Protein AF-A0A2M8G7V8-F1 (afdb_monomer_lite)

Structure (mmCIF, N/CA/C/O backbone):
data_AF-A0A2M8G7V8-F1
#
_entry.id   AF-A0A2M8G7V8-F1
#
loop_
_atom_site.group_PDB
_atom_site.id
_atom_site.type_symbol
_atom_site.label_atom_id
_atom_site.label_alt_id
_atom_site.label_comp_id
_atom_site.label_asym_id
_atom_site.label_entity_id
_atom_site.label_seq_id
_atom_site.pdbx_PDB_ins_code
_atom_site.Cartn_x
_atom_site.Cartn_y
_atom_site.Cartn_z
_atom_site.occupancy
_atom_site.B_iso_or_equiv
_atom_site.auth_seq_id
_atom_site.auth_comp_id
_atom_site.auth_asym_id
_atom_site.auth_atom_id
_atom_site.pdbx_PDB_model_num
ATOM 1 N N . ILE A 1 1 ? 5.058 0.194 10.068 1.00 97.25 1 ILE A N 1
ATOM 2 C CA . ILE A 1 1 ? 4.396 1.516 10.125 1.00 97.25 1 ILE A CA 1
ATOM 3 C C . ILE A 1 1 ? 2.909 1.355 9.833 1.00 97.25 1 ILE A C 1
ATOM 5 O O . ILE A 1 1 ? 2.544 0.357 9.222 1.00 97.25 1 ILE A O 1
ATOM 9 N N . SER A 1 2 ? 2.087 2.326 10.223 1.00 97.75 2 SER A N 1
ATOM 10 C CA . SER A 1 2 ? 0.683 2.459 9.808 1.00 97.75 2 SER A CA 1
ATOM 11 C C . SER A 1 2 ? 0.466 3.883 9.303 1.00 97.75 2 SER A C 1
ATOM 13 O O . SER A 1 2 ? 1.104 4.804 9.808 1.00 97.75 2 SER A O 1
ATOM 15 N N . LEU A 1 3 ? -0.374 4.056 8.282 1.00 98.00 3 LEU A N 1
ATOM 16 C CA . LEU A 1 3 ? -0.569 5.341 7.602 1.00 98.00 3 LEU A CA 1
ATOM 17 C C . LEU A 1 3 ? -1.881 5.973 8.072 1.00 98.00 3 LEU A C 1
ATOM 19 O O . LEU A 1 3 ? -2.951 5.535 7.651 1.00 98.00 3 LEU A O 1
ATOM 23 N N . GLU A 1 4 ? -1.789 6.960 8.961 1.00 98.00 4 GLU A N 1
ATOM 24 C CA . GLU A 1 4 ? -2.935 7.694 9.512 1.00 98.00 4 GLU A CA 1
ATOM 25 C C . GLU A 1 4 ? -3.314 8.890 8.629 1.00 98.00 4 GLU A C 1
ATOM 27 O O . GLU A 1 4 ? -2.447 9.631 8.160 1.00 98.00 4 GLU A O 1
ATOM 32 N N . ALA A 1 5 ? -4.611 9.101 8.412 1.00 96.94 5 ALA A N 1
ATOM 33 C CA . ALA A 1 5 ? -5.104 10.262 7.686 1.00 96.94 5 ALA A CA 1
ATOM 34 C C . ALA A 1 5 ? -5.027 11.527 8.549 1.00 96.94 5 ALA A C 1
ATOM 36 O O . ALA A 1 5 ? -5.612 11.607 9.627 1.00 96.94 5 ALA A O 1
ATOM 37 N N . ARG A 1 6 ? -4.375 12.570 8.026 1.00 95.06 6 ARG A N 1
ATOM 38 C CA . ARG A 1 6 ? -4.213 13.858 8.719 1.00 95.06 6 ARG A CA 1
ATOM 39 C C . ARG A 1 6 ? -5.544 14.554 9.029 1.00 95.06 6 ARG A C 1
ATOM 41 O O . ARG A 1 6 ? -5.690 15.139 10.095 1.00 95.06 6 ARG A O 1
ATOM 48 N N . ASN A 1 7 ? -6.498 14.504 8.101 1.00 95.50 7 ASN A N 1
ATOM 49 C CA . ASN A 1 7 ? -7.813 15.148 8.204 1.00 95.50 7 ASN A CA 1
ATOM 50 C C . ASN A 1 7 ? -8.883 14.274 8.884 1.00 95.50 7 ASN A C 1
ATOM 52 O O . ASN A 1 7 ? -9.967 14.770 9.178 1.00 95.50 7 ASN A O 1
ATOM 56 N N . TYR A 1 8 ? -8.576 13.004 9.163 1.00 96.94 8 TYR A N 1
ATOM 57 C CA . TYR A 1 8 ? -9.435 12.090 9.915 1.00 96.94 8 TYR A CA 1
ATOM 58 C C . TYR A 1 8 ? -8.609 11.348 10.976 1.00 96.94 8 TYR A C 1
ATOM 60 O O . TYR A 1 8 ? -8.328 10.159 10.805 1.00 96.94 8 TYR A O 1
ATOM 68 N N . PRO A 1 9 ? -8.213 12.019 12.077 1.00 97.19 9 PRO A N 1
ATOM 69 C CA . PRO A 1 9 ? -7.457 11.374 13.146 1.00 97.19 9 PRO A CA 1
ATOM 70 C C . PRO A 1 9 ? -8.146 10.099 13.650 1.00 97.19 9 PRO A C 1
ATOM 72 O O . PRO A 1 9 ? -9.369 10.044 13.819 1.00 97.19 9 PRO A O 1
ATOM 75 N N . GLY A 1 10 ? -7.361 9.049 13.863 1.00 98.12 10 GLY A N 1
ATOM 76 C CA . GLY A 1 10 ? -7.829 7.708 14.195 1.00 98.12 10 GLY A CA 1
ATOM 77 C C . GLY A 1 10 ? -8.265 6.857 12.997 1.00 98.12 10 GLY A C 1
ATOM 78 O O . GLY A 1 10 ? -8.627 5.695 13.205 1.00 98.12 10 GLY A O 1
ATOM 79 N N . TYR A 1 11 ? -8.235 7.380 11.765 1.00 98.69 11 TYR A N 1
ATOM 80 C CA . TYR A 1 11 ? -8.459 6.603 10.545 1.00 98.69 11 TYR A CA 1
ATOM 81 C C . TYR A 1 11 ? -7.142 6.275 9.849 1.00 98.69 11 TYR A C 1
ATOM 83 O O . TYR A 1 11 ? -6.286 7.136 9.664 1.00 98.69 11 TYR A O 1
ATOM 91 N N . PHE A 1 12 ? -7.006 5.028 9.411 1.00 98.81 12 PHE A N 1
ATOM 92 C CA . PHE A 1 12 ? -5.786 4.502 8.810 1.00 98.81 12 PHE A CA 1
ATOM 93 C C . PHE A 1 12 ? -6.083 3.830 7.475 1.00 98.81 12 PHE A C 1
ATOM 95 O O . PHE A 1 12 ? -7.176 3.289 7.268 1.00 98.81 12 PHE A O 1
ATOM 102 N N . LEU A 1 13 ? -5.093 3.819 6.580 1.00 98.62 13 LEU A N 1
ATOM 103 C CA . LEU A 1 13 ? -5.123 2.907 5.442 1.00 98.62 13 LEU A CA 1
ATOM 104 C C . LEU A 1 13 ? -5.050 1.466 5.950 1.00 98.62 13 LEU A C 1
ATOM 106 O O . LEU A 1 13 ? -4.097 1.084 6.630 1.00 98.62 13 LEU A O 1
ATOM 110 N N . ARG A 1 14 ? -6.060 0.674 5.595 1.00 98.62 14 ARG A N 1
ATOM 111 C CA . ARG A 1 14 ? -6.192 -0.736 5.960 1.00 98.62 14 ARG A CA 1
ATOM 112 C C . ARG A 1 14 ? -6.617 -1.538 4.742 1.00 98.62 14 ARG A C 1
ATOM 114 O O . ARG A 1 14 ? -7.487 -1.090 3.992 1.00 98.62 14 ARG A O 1
ATOM 121 N N . HIS A 1 15 ? -6.039 -2.719 4.544 1.00 98.56 15 HIS A N 1
ATOM 122 C CA . HIS A 1 15 ? -6.547 -3.636 3.526 1.00 98.56 15 HIS A CA 1
ATOM 123 C C . HIS A 1 15 ? -7.740 -4.457 4.054 1.00 98.56 15 HIS A C 1
ATOM 125 O O . HIS A 1 15 ? -7.829 -4.783 5.234 1.00 98.56 15 HIS A O 1
ATOM 131 N N . GLN A 1 16 ? -8.705 -4.735 3.183 1.00 98.06 16 GLN A N 1
ATOM 132 C CA . GLN A 1 16 ? -9.835 -5.634 3.411 1.00 98.06 16 GLN A CA 1
ATOM 133 C C . GLN A 1 16 ? -10.188 -6.265 2.072 1.00 98.06 16 GLN A C 1
ATOM 135 O O . GLN A 1 16 ? -10.394 -5.534 1.104 1.00 98.06 16 GLN A O 1
ATOM 140 N N . ASP A 1 17 ? -10.227 -7.595 2.002 1.00 96.56 17 ASP A N 1
ATOM 141 C CA . ASP A 1 17 ? -10.379 -8.327 0.735 1.00 96.56 17 ASP A CA 1
ATOM 142 C C . ASP A 1 17 ? -9.327 -7.883 -0.299 1.00 96.56 17 ASP A C 1
ATOM 144 O O . ASP A 1 17 ? -9.615 -7.674 -1.475 1.00 96.56 17 ASP A O 1
ATOM 148 N N . TYR A 1 18 ? -8.100 -7.639 0.182 1.00 97.44 18 TYR A N 1
ATOM 149 C CA . TYR A 1 18 ? -6.965 -7.055 -0.549 1.00 97.44 18 TYR A CA 1
ATOM 150 C C . TYR A 1 18 ? -7.151 -5.614 -1.039 1.00 97.44 18 TYR A C 1
ATOM 152 O O . TYR A 1 18 ? -6.196 -5.003 -1.516 1.00 97.44 18 TYR A O 1
ATOM 160 N N . ARG A 1 19 ? -8.334 -5.022 -0.888 1.00 98.44 19 ARG A N 1
ATOM 161 C CA . ARG A 1 19 ? -8.603 -3.635 -1.252 1.00 98.44 19 ARG A CA 1
ATOM 162 C C . ARG A 1 19 ? -8.215 -2.698 -0.117 1.00 98.44 19 ARG A C 1
ATOM 164 O O . ARG A 1 19 ? -8.633 -2.904 1.018 1.00 98.44 19 ARG A O 1
ATOM 171 N N . VAL A 1 20 ? -7.467 -1.636 -0.408 1.00 98.69 20 VAL A N 1
ATOM 172 C CA . VAL A 1 20 ? -7.113 -0.641 0.613 1.00 98.69 20 VAL A CA 1
ATOM 173 C C . VAL A 1 20 ? -8.207 0.411 0.735 1.00 98.69 20 VAL A C 1
ATOM 175 O O . VAL A 1 20 ? -8.673 0.972 -0.258 1.00 98.69 20 VAL A O 1
ATOM 178 N N . LYS A 1 21 ? -8.627 0.658 1.975 1.00 98.12 21 LYS A N 1
ATOM 179 C CA . LYS A 1 21 ? -9.681 1.601 2.355 1.00 98.12 21 LYS A CA 1
ATOM 180 C C . LYS A 1 21 ? -9.209 2.434 3.546 1.00 98.12 21 LYS A C 1
ATOM 182 O O . LYS A 1 21 ? -8.303 2.027 4.273 1.00 98.12 21 LYS A O 1
ATOM 187 N N . LEU A 1 22 ? -9.850 3.578 3.766 1.00 98.38 22 LEU A N 1
ATOM 188 C CA . LEU A 1 22 ? -9.649 4.387 4.965 1.00 98.38 22 LEU A CA 1
ATOM 189 C C . LEU A 1 22 ? -10.657 3.962 6.038 1.00 98.38 22 LEU A C 1
ATOM 191 O O . LEU A 1 22 ? -11.853 4.184 5.872 1.00 98.38 22 LEU A O 1
ATOM 195 N N . HIS A 1 23 ? -10.197 3.335 7.121 1.00 98.50 23 HIS A N 1
ATOM 196 C CA . HIS A 1 23 ? -11.060 2.846 8.205 1.00 98.50 23 HIS A CA 1
ATOM 197 C C . HIS A 1 23 ? -10.626 3.415 9.557 1.00 98.50 23 HIS A C 1
ATOM 199 O O . HIS A 1 23 ? -9.432 3.567 9.814 1.00 98.50 23 HIS A O 1
ATOM 205 N N . ARG A 1 24 ? -11.592 3.664 10.448 1.00 98.50 24 ARG A N 1
ATOM 206 C CA . ARG A 1 24 ? -11.318 4.014 11.846 1.00 98.50 24 ARG A CA 1
ATOM 207 C C . ARG A 1 24 ? -10.725 2.813 12.576 1.00 98.50 24 ARG A C 1
ATOM 209 O O . ARG A 1 24 ? -11.248 1.710 12.437 1.00 98.50 24 ARG A O 1
ATOM 216 N N . ASN A 1 25 ? -9.677 3.033 13.361 1.00 98.44 25 ASN A N 1
ATOM 217 C CA . ASN A 1 25 ? -9.101 2.004 14.219 1.00 98.44 25 ASN A CA 1
ATOM 218 C C . ASN A 1 25 ? -10.113 1.567 15.285 1.00 98.44 25 ASN A C 1
ATOM 220 O O . ASN A 1 25 ? -10.539 2.374 16.110 1.00 98.44 25 ASN A O 1
ATOM 224 N N . ASP A 1 26 ? -10.485 0.289 15.254 1.00 98.25 26 ASP A N 1
ATOM 225 C CA . ASP A 1 26 ? -11.421 -0.339 16.193 1.00 98.25 26 ASP A CA 1
ATOM 226 C C . ASP A 1 26 ? -10.718 -1.011 17.387 1.00 98.25 26 ASP A C 1
ATOM 228 O O . ASP A 1 26 ? -11.369 -1.595 18.250 1.00 98.25 26 ASP A O 1
ATOM 232 N N . GLY A 1 27 ? -9.384 -0.941 17.453 1.00 98.25 27 GLY A N 1
ATOM 233 C CA . GLY A 1 27 ? -8.585 -1.551 18.513 1.00 98.25 27 GLY A CA 1
ATOM 234 C C . GLY A 1 27 ? -8.442 -3.072 18.402 1.00 98.25 27 GLY A C 1
ATOM 235 O O . GLY A 1 27 ? -7.794 -3.683 19.258 1.00 98.25 27 GLY A O 1
ATOM 236 N N . SER A 1 28 ? -8.981 -3.706 17.361 1.00 98.62 28 SER A N 1
ATOM 237 C CA . SER A 1 28 ? -8.858 -5.147 17.154 1.00 98.62 28 SER A CA 1
ATOM 238 C C . SER A 1 28 ? -7.448 -5.544 16.700 1.00 98.62 28 SER A C 1
ATOM 240 O O . SER A 1 28 ? -6.688 -4.763 16.117 1.00 98.62 28 SER A O 1
ATOM 242 N N . GLN A 1 29 ? -7.072 -6.798 16.963 1.00 98.38 29 GLN A N 1
ATOM 243 C CA . GLN A 1 29 ? -5.817 -7.351 16.449 1.00 98.38 29 GLN A CA 1
ATOM 244 C C . GLN A 1 29 ? -5.820 -7.430 14.920 1.00 98.38 29 GLN A C 1
ATOM 246 O O . GLN A 1 29 ? -4.794 -7.139 14.306 1.00 98.38 29 GLN A O 1
ATOM 251 N N . LEU A 1 30 ? -6.965 -7.776 14.323 1.00 98.25 30 LEU A N 1
ATOM 252 C CA . LEU A 1 30 ? -7.124 -7.835 12.874 1.00 98.25 30 LEU A CA 1
ATOM 253 C C . LEU A 1 30 ? -6.867 -6.464 12.245 1.00 98.25 30 LEU A C 1
ATOM 255 O O . LEU A 1 30 ? -6.045 -6.361 11.341 1.00 98.25 30 LEU A O 1
ATOM 259 N N . PHE A 1 31 ? -7.470 -5.396 12.783 1.00 98.69 31 PHE A N 1
ATOM 260 C CA . PHE A 1 31 ? -7.222 -4.040 12.297 1.00 98.69 31 PHE A CA 1
ATOM 261 C C . PHE A 1 31 ? -5.738 -3.686 12.355 1.00 98.69 31 PHE A C 1
ATOM 263 O O . PHE A 1 31 ? -5.174 -3.224 11.365 1.00 98.69 31 PHE A O 1
ATOM 270 N N . ARG A 1 32 ? -5.085 -3.935 13.500 1.00 98.44 32 ARG A N 1
ATOM 271 C CA . ARG A 1 32 ? -3.646 -3.671 13.651 1.00 98.44 32 ARG A CA 1
ATOM 272 C C . ARG A 1 32 ? -2.827 -4.411 12.600 1.00 98.44 32 ARG A C 1
ATOM 274 O O . ARG A 1 32 ? -1.897 -3.834 12.050 1.00 98.44 32 ARG A O 1
ATOM 281 N N . GLN A 1 33 ? -3.150 -5.668 12.322 1.00 98.38 33 GLN A N 1
ATOM 282 C CA . GLN A 1 33 ? -2.442 -6.465 11.325 1.00 98.38 33 GLN A CA 1
ATOM 283 C C . GLN A 1 33 ? -2.685 -5.953 9.898 1.00 98.38 33 GLN A C 1
ATOM 285 O O . GLN A 1 33 ? -1.720 -5.761 9.161 1.00 98.38 33 GLN A O 1
ATOM 290 N N . ASP A 1 34 ? -3.935 -5.653 9.543 1.00 98.75 34 ASP A N 1
ATOM 291 C CA . ASP A 1 34 ? -4.317 -5.213 8.198 1.00 98.75 34 ASP A CA 1
ATOM 292 C C . ASP A 1 34 ? -3.895 -3.772 7.860 1.00 98.75 34 ASP A C 1
ATOM 294 O O . ASP A 1 34 ? -3.785 -3.403 6.690 1.00 98.75 34 ASP A O 1
ATOM 298 N N . ALA A 1 35 ? -3.701 -2.931 8.878 1.00 98.75 35 ALA A N 1
ATOM 299 C CA . ALA A 1 35 ? -3.283 -1.535 8.733 1.00 98.75 35 ALA A CA 1
ATOM 300 C C . ALA A 1 35 ? -1.771 -1.341 8.936 1.00 98.75 35 ALA A C 1
ATOM 302 O O . ALA A 1 35 ? -1.291 -0.205 8.990 1.00 98.75 35 ALA A O 1
ATOM 303 N N . THR A 1 36 ? -1.004 -2.425 9.103 1.00 98.75 36 THR A N 1
ATOM 304 C CA . THR A 1 36 ? 0.450 -2.350 9.286 1.00 98.75 36 THR A CA 1
ATOM 305 C C . THR A 1 36 ? 1.182 -2.767 8.021 1.00 98.75 36 THR A C 1
ATOM 307 O O . THR A 1 36 ? 0.951 -3.839 7.465 1.00 98.75 36 THR A O 1
ATOM 310 N N . PHE A 1 37 ? 2.150 -1.942 7.633 1.00 98.75 37 PHE A N 1
ATOM 311 C CA . PHE A 1 37 ? 3.047 -2.181 6.514 1.00 98.75 37 PHE A CA 1
ATOM 312 C C . PHE A 1 37 ? 4.510 -2.184 6.965 1.00 98.75 37 PHE A C 1
ATOM 314 O O . PHE A 1 37 ? 4.929 -1.403 7.830 1.00 98.75 37 PHE A O 1
ATOM 321 N N . CYS A 1 38 ? 5.303 -3.060 6.364 1.00 98.56 38 CYS A N 1
ATOM 322 C CA . CYS A 1 38 ? 6.751 -3.101 6.467 1.00 98.56 38 CYS A CA 1
ATOM 323 C C . CYS A 1 38 ? 7.355 -2.325 5.292 1.00 98.56 38 CYS A C 1
ATOM 325 O O . CYS A 1 38 ? 7.122 -2.659 4.133 1.00 98.56 38 CYS A O 1
ATOM 327 N N . VAL A 1 39 ? 8.135 -1.285 5.590 1.00 98.38 39 VAL A N 1
ATOM 328 C CA . VAL A 1 39 ? 8.847 -0.515 4.563 1.00 98.38 39 VAL A CA 1
ATOM 329 C C . VAL A 1 39 ? 9.995 -1.363 4.020 1.00 98.38 39 VAL A C 1
ATOM 331 O O . VAL A 1 39 ? 10.794 -1.895 4.793 1.00 98.38 39 VAL A O 1
ATOM 334 N N . LYS A 1 40 ? 10.064 -1.493 2.698 1.00 98.31 40 LYS A N 1
ATOM 335 C CA . LYS A 1 40 ? 11.133 -2.161 1.951 1.00 98.31 40 LYS A CA 1
ATOM 336 C C . LYS A 1 40 ? 11.733 -1.190 0.937 1.00 98.31 40 LYS A C 1
ATOM 338 O O . LYS A 1 40 ? 11.093 -0.195 0.591 1.00 98.31 40 LYS A O 1
ATOM 343 N N . ALA A 1 41 ? 12.930 -1.509 0.443 1.00 98.38 41 ALA A N 1
ATOM 344 C CA . ALA A 1 41 ? 13.473 -0.852 -0.744 1.00 98.38 41 ALA A CA 1
ATOM 345 C C . ALA A 1 41 ? 12.465 -0.961 -1.900 1.00 98.38 41 ALA A C 1
ATOM 347 O O . ALA A 1 41 ? 11.778 -1.981 -2.024 1.00 98.38 41 ALA A O 1
ATOM 348 N N . GLY A 1 42 ? 12.344 0.098 -2.698 1.00 98.50 42 GLY A N 1
ATOM 349 C CA . GLY A 1 42 ? 11.398 0.141 -3.804 1.00 98.50 42 GLY A CA 1
ATOM 350 C C . GLY A 1 42 ? 11.661 -0.974 -4.811 1.00 98.50 42 GLY A C 1
ATOM 351 O O . GLY A 1 42 ? 12.793 -1.182 -5.244 1.00 98.50 42 GLY A O 1
ATOM 352 N N . LEU A 1 43 ? 10.602 -1.686 -5.196 1.00 98.38 43 LEU A N 1
ATOM 353 C CA . LEU A 1 43 ? 10.697 -2.810 -6.130 1.00 98.38 43 LEU A CA 1
ATOM 354 C C . LEU A 1 43 ? 11.179 -2.379 -7.525 1.00 98.38 43 LEU A C 1
ATOM 356 O O . LEU A 1 43 ? 11.790 -3.185 -8.221 1.00 98.38 43 LEU A O 1
ATOM 360 N N . ALA A 1 44 ? 10.905 -1.136 -7.936 1.00 98.50 44 ALA A N 1
ATOM 361 C CA . ALA A 1 44 ? 11.364 -0.562 -9.206 1.00 98.50 44 ALA A CA 1
ATOM 362 C C . ALA A 1 44 ? 12.516 0.451 -9.067 1.00 98.50 44 ALA A C 1
ATOM 364 O O . ALA A 1 44 ? 13.159 0.769 -10.064 1.00 98.50 44 ALA A O 1
ATOM 365 N N . ASP A 1 45 ? 12.752 0.992 -7.869 1.00 98.25 45 ASP A N 1
ATOM 366 C CA . ASP A 1 45 ? 13.749 2.039 -7.612 1.00 98.25 45 ASP A CA 1
ATOM 367 C C . ASP A 1 45 ? 14.275 1.887 -6.172 1.00 98.25 45 ASP A C 1
ATOM 369 O O . ASP A 1 45 ? 13.507 2.090 -5.226 1.00 98.25 45 ASP A O 1
ATOM 373 N N . PRO A 1 46 ? 15.563 1.548 -5.965 1.00 96.69 46 PRO A N 1
ATOM 374 C CA . PRO A 1 46 ? 16.119 1.337 -4.628 1.00 96.69 46 PRO A CA 1
ATOM 375 C C . PRO A 1 46 ? 16.173 2.616 -3.775 1.00 96.69 46 PRO A C 1
ATOM 377 O O . PRO A 1 46 ? 16.321 2.514 -2.560 1.00 96.69 46 PRO A O 1
ATOM 380 N N . ASN A 1 47 ? 16.025 3.803 -4.378 1.00 97.44 47 ASN A N 1
ATOM 381 C CA . ASN A 1 47 ? 15.937 5.081 -3.659 1.00 97.44 47 ASN A CA 1
ATOM 382 C C . ASN A 1 47 ? 14.495 5.446 -3.258 1.00 97.44 47 ASN A C 1
ATOM 384 O O . ASN A 1 47 ? 14.259 6.486 -2.643 1.00 97.44 47 ASN A O 1
ATOM 388 N N . ALA A 1 48 ? 13.520 4.616 -3.629 1.00 98.56 48 ALA A N 1
ATOM 389 C CA . ALA A 1 48 ? 12.116 4.738 -3.261 1.00 98.56 48 ALA A CA 1
ATOM 390 C C . ALA A 1 48 ? 11.723 3.632 -2.265 1.00 98.56 48 ALA A C 1
ATOM 392 O O . ALA A 1 48 ? 12.563 2.854 -1.807 1.00 98.56 48 ALA A O 1
ATOM 393 N N . VAL A 1 49 ? 10.436 3.556 -1.913 1.00 98.69 49 VAL A N 1
ATOM 394 C CA . VAL A 1 49 ? 9.931 2.549 -0.971 1.00 98.69 49 VAL A CA 1
ATOM 395 C C . VAL A 1 49 ? 8.818 1.701 -1.565 1.00 98.69 49 VAL A C 1
ATOM 397 O O . VAL A 1 49 ? 7.991 2.175 -2.340 1.00 98.69 49 VAL A O 1
ATOM 400 N N . SER A 1 50 ? 8.752 0.451 -1.126 1.00 98.81 50 SER A N 1
ATOM 401 C CA . SER A 1 50 ? 7.590 -0.416 -1.305 1.00 98.81 50 SER A CA 1
ATOM 402 C C . SER A 1 50 ? 7.054 -0.819 0.064 1.00 98.81 50 SER A C 1
ATOM 404 O O . SER A 1 50 ? 7.813 -1.038 1.009 1.00 98.81 50 SER A O 1
ATOM 406 N N . LEU A 1 51 ? 5.731 -0.872 0.196 1.00 98.81 51 LEU A N 1
ATOM 407 C CA . LEU A 1 51 ? 5.057 -1.088 1.475 1.00 98.81 51 LEU A CA 1
ATOM 408 C C . LEU A 1 51 ? 4.470 -2.498 1.502 1.00 98.81 51 LEU A C 1
ATOM 410 O O . LEU A 1 51 ? 3.397 -2.738 0.957 1.00 98.81 51 LEU A O 1
ATOM 414 N N . GLU A 1 52 ? 5.192 -3.437 2.106 1.00 98.81 52 GLU A N 1
ATOM 415 C CA . GLU A 1 52 ? 4.769 -4.834 2.230 1.00 98.81 52 GLU A CA 1
ATOM 416 C C . GLU A 1 52 ? 3.731 -4.984 3.348 1.00 98.81 52 GLU A C 1
ATOM 418 O O . GLU A 1 52 ? 3.899 -4.419 4.428 1.00 98.81 52 GLU A O 1
ATOM 423 N N . SER A 1 53 ? 2.667 -5.753 3.130 1.00 98.75 53 SER A N 1
ATOM 424 C CA . SER A 1 53 ? 1.679 -6.047 4.171 1.00 98.75 53 SER A CA 1
ATOM 425 C C . SER A 1 53 ? 2.293 -6.852 5.316 1.00 98.75 53 SER A C 1
ATOM 427 O O . SER A 1 53 ? 3.000 -7.836 5.100 1.00 98.75 53 SER A O 1
ATOM 429 N N . LYS A 1 54 ? 1.990 -6.464 6.561 1.00 98.19 54 LYS A N 1
ATOM 430 C CA . LYS A 1 54 ? 2.519 -7.148 7.747 1.00 98.19 54 LYS A CA 1
ATOM 431 C C . LYS A 1 54 ? 2.013 -8.583 7.878 1.00 98.19 54 LYS A C 1
ATOM 433 O O . LYS A 1 54 ? 2.774 -9.445 8.313 1.00 98.19 54 LYS A O 1
ATOM 438 N N . ASN A 1 55 ? 0.738 -8.820 7.578 1.00 98.19 55 ASN A N 1
ATOM 439 C CA . ASN A 1 55 ? 0.095 -10.126 7.738 1.00 98.19 55 ASN A CA 1
ATOM 440 C C . ASN A 1 55 ? -0.030 -10.924 6.436 1.00 98.19 55 ASN A C 1
ATOM 442 O O . ASN A 1 55 ? -0.371 -12.101 6.497 1.00 98.19 55 ASN A O 1
ATOM 446 N N . TYR A 1 56 ? 0.323 -10.331 5.292 1.00 98.31 56 TYR A N 1
ATOM 447 C CA . TYR A 1 56 ? 0.469 -11.044 4.022 1.00 98.31 56 TYR A CA 1
ATOM 448 C C . TYR A 1 56 ? 1.833 -10.742 3.375 1.00 98.31 56 TYR A C 1
A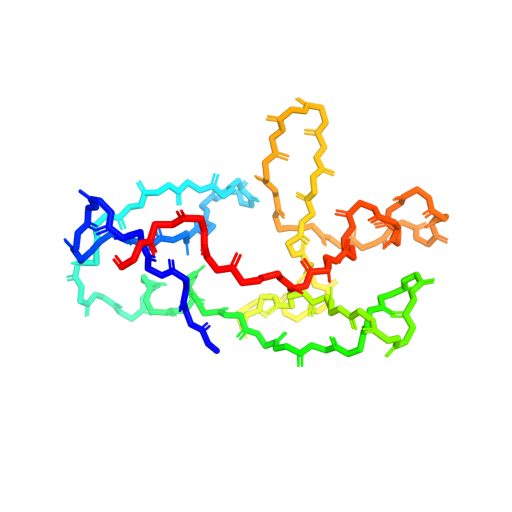TOM 450 O O . TYR A 1 56 ? 1.890 -9.963 2.419 1.00 98.31 56 TYR A O 1
ATOM 458 N N . PRO A 1 57 ? 2.932 -11.345 3.873 1.00 97.12 57 PRO A N 1
ATOM 459 C CA . PRO A 1 57 ? 4.256 -11.200 3.271 1.00 97.12 57 PRO A CA 1
ATOM 460 C C . PRO A 1 57 ? 4.263 -11.562 1.780 1.00 97.12 57 PRO A C 1
ATOM 462 O O . PRO A 1 57 ? 3.512 -12.429 1.330 1.00 97.12 57 PRO A O 1
ATOM 465 N N . GLY A 1 58 ? 5.096 -10.874 1.004 1.00 97.31 58 GLY A N 1
ATOM 466 C CA . GLY A 1 58 ? 5.133 -10.959 -0.457 1.00 97.31 58 GLY A CA 1
ATOM 467 C C . GLY A 1 58 ? 4.030 -10.169 -1.169 1.00 97.31 58 GLY A C 1
ATOM 468 O O . GLY A 1 58 ? 4.017 -10.138 -2.401 1.00 97.31 58 GLY A O 1
ATOM 469 N N . ARG A 1 59 ? 3.123 -9.508 -0.432 1.00 98.69 59 ARG A N 1
ATOM 470 C CA . ARG A 1 59 ? 2.100 -8.618 -0.999 1.00 98.69 59 ARG A CA 1
ATOM 471 C C . ARG A 1 59 ? 2.367 -7.167 -0.645 1.00 98.69 59 ARG A C 1
ATOM 473 O O . ARG A 1 59 ? 2.623 -6.848 0.515 1.00 98.69 59 ARG A O 1
ATOM 480 N N . TYR A 1 60 ? 2.251 -6.285 -1.628 1.00 98.81 60 TYR A N 1
ATOM 481 C CA . TYR A 1 60 ? 2.634 -4.883 -1.490 1.00 98.81 60 TYR A CA 1
ATOM 482 C C . TYR A 1 60 ? 1.470 -3.948 -1.789 1.00 98.81 60 TYR A C 1
ATOM 484 O O . TYR A 1 60 ? 0.620 -4.251 -2.629 1.00 98.81 60 TYR A O 1
ATOM 492 N N . LEU A 1 61 ? 1.454 -2.797 -1.111 1.00 98.81 61 LEU A N 1
ATOM 493 C CA . LEU A 1 61 ? 0.585 -1.687 -1.475 1.00 98.81 61 LEU A CA 1
ATOM 494 C C . LEU A 1 61 ? 0.938 -1.225 -2.886 1.00 98.81 61 LEU A C 1
ATOM 496 O O . LEU A 1 61 ? 2.061 -0.773 -3.129 1.00 98.81 61 LEU A O 1
ATOM 500 N N . ARG A 1 62 ? -0.041 -1.271 -3.782 1.00 98.62 62 ARG A N 1
ATOM 501 C CA . ARG A 1 62 ? 0.112 -0.813 -5.156 1.00 98.62 62 ARG A CA 1
ATOM 502 C C . ARG A 1 62 ? -1.098 -0.043 -5.642 1.00 98.62 62 ARG A C 1
ATOM 504 O O . ARG A 1 62 ? -2.214 -0.257 -5.162 1.00 98.62 62 ARG A O 1
ATOM 511 N N . HIS A 1 63 ? -0.876 0.795 -6.640 1.00 98.44 63 HIS A N 1
ATOM 512 C CA . HIS A 1 63 ? -1.952 1.357 -7.439 1.00 98.44 63 HIS A CA 1
ATOM 513 C C . HIS A 1 63 ? -2.380 0.375 -8.548 1.00 98.44 63 HIS A C 1
ATOM 515 O O . HIS A 1 63 ? -1.543 -0.306 -9.128 1.00 98.44 63 HIS A O 1
ATOM 521 N N . ARG A 1 64 ? -3.682 0.284 -8.837 1.00 97.62 64 ARG A N 1
ATOM 522 C CA . ARG A 1 64 ? -4.244 -0.346 -10.043 1.00 97.62 64 ARG A CA 1
ATOM 523 C C . ARG A 1 64 ? -5.546 0.343 -10.414 1.00 97.62 64 ARG A C 1
ATOM 525 O O . ARG A 1 64 ? -6.446 0.392 -9.574 1.00 97.62 64 ARG A O 1
ATOM 532 N N . ASP A 1 65 ? -5.663 0.821 -11.648 1.00 96.25 65 ASP A N 1
ATOM 533 C CA . ASP A 1 65 ? -6.916 1.342 -12.213 1.00 96.25 65 ASP A CA 1
ATOM 534 C C . ASP A 1 65 ? -7.620 2.373 -11.309 1.00 96.25 65 ASP A C 1
ATOM 536 O O . ASP A 1 65 ? -8.806 2.248 -11.008 1.00 96.25 65 ASP A O 1
ATOM 540 N N . GLY A 1 66 ? -6.876 3.358 -10.797 1.00 96.50 66 GLY A N 1
ATOM 541 C CA . GLY A 1 66 ? -7.402 4.423 -9.933 1.00 96.50 66 GLY A CA 1
ATOM 542 C C . GLY A 1 66 ? -7.572 4.035 -8.464 1.00 96.50 66 GLY A C 1
ATOM 543 O O . GLY A 1 66 ? -8.177 4.778 -7.693 1.00 96.50 66 GLY A O 1
ATOM 544 N N . HIS A 1 67 ? -7.065 2.874 -8.051 1.00 98.06 67 HIS A N 1
ATOM 545 C CA . HIS A 1 67 ? -7.324 2.328 -6.727 1.00 98.06 67 HIS A CA 1
ATOM 546 C C . HIS A 1 67 ? -6.095 1.733 -6.052 1.00 98.06 67 HIS A C 1
ATOM 548 O O . HIS A 1 67 ? -5.110 1.423 -6.711 1.00 98.06 67 HIS A O 1
ATOM 554 N N . LEU A 1 68 ? -6.180 1.523 -4.736 1.00 98.56 68 LEU A N 1
ATOM 555 C CA . LEU A 1 68 ? -5.114 0.921 -3.939 1.00 98.56 68 LEU A CA 1
ATOM 556 C C . LEU A 1 68 ? -5.441 -0.515 -3.529 1.00 98.56 68 LEU A C 1
ATOM 558 O O . LEU A 1 68 ? -6.539 -0.805 -3.049 1.00 98.56 68 LEU A O 1
ATOM 562 N N . TRP A 1 69 ? -4.452 -1.393 -3.664 1.00 98.69 69 TRP A N 1
ATOM 563 C CA . TRP A 1 69 ? -4.556 -2.822 -3.379 1.00 98.69 69 TRP A CA 1
ATOM 564 C C . TRP A 1 69 ? -3.332 -3.337 -2.623 1.00 98.69 69 TRP A C 1
ATOM 566 O O . TRP A 1 69 ? -2.264 -2.739 -2.702 1.00 98.69 69 TRP A O 1
ATOM 576 N N . VAL A 1 70 ? -3.483 -4.468 -1.934 1.00 98.69 70 VAL A N 1
ATOM 577 C CA . VAL A 1 70 ? -2.395 -5.292 -1.392 1.00 98.69 70 VAL A CA 1
ATOM 578 C C . VAL A 1 70 ? -2.353 -6.599 -2.174 1.00 98.69 70 VAL A C 1
ATOM 580 O O . VAL A 1 70 ? -3.118 -7.527 -1.914 1.00 98.69 70 VAL A O 1
ATOM 583 N N . GLU A 1 71 ? -1.457 -6.681 -3.151 1.00 98.25 71 GLU A N 1
ATOM 584 C CA . GLU A 1 71 ? -1.391 -7.808 -4.086 1.00 98.25 71 GLU A CA 1
ATOM 585 C C . GLU A 1 71 ? 0.019 -8.381 -4.178 1.00 98.25 71 GLU A C 1
ATOM 587 O O . GLU A 1 71 ? 0.993 -7.699 -3.872 1.00 98.25 71 GLU A O 1
ATOM 592 N N . ALA A 1 72 ? 0.107 -9.655 -4.563 1.00 97.81 72 ALA A N 1
ATOM 593 C CA . ALA A 1 72 ? 1.374 -10.288 -4.903 1.00 97.81 72 ALA A CA 1
ATOM 594 C C . ALA A 1 72 ? 1.821 -9.847 -6.302 1.00 97.81 72 ALA A C 1
ATOM 596 O O . ALA A 1 72 ? 0.988 -9.535 -7.154 1.00 97.81 72 ALA A O 1
ATOM 597 N N . GLY A 1 73 ? 3.133 -9.847 -6.528 1.00 93.62 73 GLY A N 1
ATOM 598 C CA . GLY A 1 73 ? 3.701 -9.490 -7.823 1.00 93.62 73 GLY A CA 1
ATOM 599 C C . GLY A 1 73 ? 3.542 -10.574 -8.873 1.00 93.62 73 G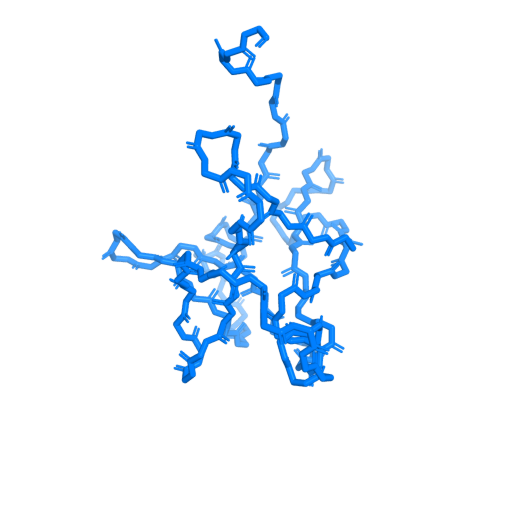LY A C 1
ATOM 600 O O . GLY A 1 73 ? 3.687 -11.756 -8.579 1.00 93.62 73 GLY A O 1
ATOM 601 N N . ASP A 1 74 ? 3.322 -10.146 -10.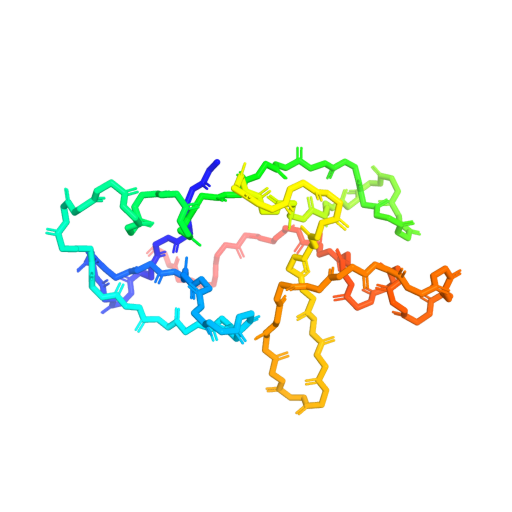112 1.00 94.62 74 ASP A N 1
ATOM 602 C CA . ASP A 1 74 ? 3.352 -10.988 -11.314 1.00 94.62 74 ASP A CA 1
ATOM 603 C C . ASP A 1 74 ? 4.738 -11.001 -11.994 1.00 94.62 74 ASP A C 1
ATOM 605 O O . ASP A 1 74 ? 4.914 -11.575 -13.064 1.00 94.62 74 ASP A O 1
ATOM 609 N N . GLY A 1 75 ? 5.734 -10.348 -11.383 1.00 94.06 75 GLY A N 1
ATOM 610 C CA . GLY A 1 75 ? 7.087 -10.216 -11.926 1.00 94.06 75 GLY A CA 1
ATOM 611 C C . GLY A 1 75 ? 7.227 -9.172 -13.040 1.00 94.06 75 GLY A C 1
ATOM 612 O O . GLY A 1 75 ? 8.343 -8.962 -13.522 1.00 94.06 75 GLY A O 1
ATOM 613 N N . SER A 1 76 ? 6.149 -8.483 -13.421 1.00 97.88 76 SER A N 1
ATOM 614 C CA . SER A 1 76 ? 6.183 -7.442 -14.447 1.00 97.88 76 SER A CA 1
ATOM 615 C C . SER A 1 76 ? 6.833 -6.148 -13.945 1.00 97.88 76 SER A C 1
ATOM 617 O O . SER A 1 76 ? 6.817 -5.820 -12.754 1.00 97.88 76 SER A O 1
ATOM 619 N N . ASP A 1 77 ? 7.384 -5.366 -14.877 1.00 98.31 77 ASP A N 1
ATOM 620 C CA . ASP A 1 77 ? 7.841 -4.002 -14.585 1.00 98.31 77 ASP A CA 1
ATOM 621 C C . ASP A 1 77 ? 6.695 -3.090 -14.150 1.00 98.31 77 ASP A C 1
ATOM 623 O O . ASP A 1 77 ? 6.900 -2.203 -13.320 1.00 98.31 77 ASP A O 1
ATOM 627 N N . LEU A 1 78 ? 5.496 -3.303 -14.700 1.00 98.31 78 LEU A N 1
ATOM 628 C CA . LEU A 1 78 ? 4.316 -2.521 -14.353 1.00 98.31 78 LEU A CA 1
ATOM 629 C C . LEU A 1 78 ? 3.966 -2.711 -12.877 1.00 98.31 78 LEU A C 1
ATOM 631 O O . LEU A 1 78 ? 3.890 -1.724 -12.153 1.00 98.31 78 LEU A O 1
ATOM 635 N N . TYR A 1 79 ? 3.873 -3.957 -12.402 1.00 98.62 79 TYR A N 1
ATOM 636 C CA . TYR A 1 79 ? 3.633 -4.235 -10.988 1.00 98.62 79 TYR A CA 1
ATOM 637 C C . TYR A 1 79 ? 4.702 -3.602 -10.090 1.00 98.62 79 TYR A C 1
ATOM 639 O O . TYR A 1 79 ? 4.371 -2.964 -9.089 1.00 98.62 79 TYR A O 1
ATOM 647 N N . ARG A 1 80 ? 5.991 -3.743 -10.443 1.00 98.62 80 ARG A N 1
ATOM 648 C CA . ARG A 1 80 ? 7.084 -3.146 -9.657 1.00 98.62 80 ARG A CA 1
ATOM 649 C C . ARG A 1 80 ? 6.921 -1.631 -9.537 1.00 98.62 80 ARG A C 1
ATOM 651 O O . ARG A 1 80 ? 7.112 -1.091 -8.448 1.00 98.62 80 ARG A O 1
ATOM 658 N N . LYS A 1 81 ? 6.568 -0.951 -10.633 1.00 98.62 81 LYS A N 1
ATOM 659 C CA . LYS A 1 81 ? 6.343 0.502 -10.666 1.00 98.62 81 LYS A CA 1
ATOM 660 C C . LYS A 1 81 ? 5.102 0.901 -9.870 1.00 98.62 81 LYS A C 1
ATOM 662 O O . LYS A 1 81 ? 5.196 1.790 -9.033 1.00 98.62 81 LYS A O 1
ATOM 667 N N . ASP A 1 82 ? 3.990 0.197 -10.059 1.00 98.75 82 ASP A N 1
ATOM 668 C CA . ASP A 1 82 ? 2.727 0.424 -9.348 1.00 98.75 82 ASP A CA 1
ATOM 669 C C . ASP A 1 82 ? 2.854 0.253 -7.826 1.00 98.75 82 ASP A C 1
ATOM 671 O O . ASP A 1 82 ? 2.108 0.872 -7.065 1.00 98.75 82 ASP A O 1
ATOM 675 N N . ALA A 1 83 ? 3.777 -0.605 -7.381 1.00 98.81 83 ALA A N 1
ATOM 676 C CA . ALA A 1 83 ? 4.059 -0.899 -5.978 1.00 98.81 83 ALA A CA 1
ATOM 677 C C . ALA A 1 83 ? 5.243 -0.096 -5.395 1.00 98.81 83 ALA A C 1
ATOM 679 O O . ALA A 1 83 ? 5.690 -0.382 -4.278 1.00 98.81 83 ALA A O 1
ATOM 680 N N . THR A 1 84 ? 5.781 0.885 -6.128 1.00 98.81 84 THR A N 1
ATOM 681 C CA . THR A 1 84 ? 6.905 1.726 -5.689 1.00 98.81 84 THR A CA 1
ATOM 682 C C . THR A 1 84 ? 6.451 3.169 -5.495 1.00 98.81 84 THR A C 1
ATOM 684 O O . THR A 1 84 ? 5.890 3.793 -6.390 1.00 98.81 84 THR A O 1
ATOM 687 N N . TRP A 1 85 ? 6.739 3.723 -4.320 1.00 98.50 85 TRP A N 1
ATOM 688 C CA . TRP A 1 85 ? 6.271 5.032 -3.884 1.00 98.50 85 TRP A CA 1
ATOM 689 C C . TRP A 1 85 ? 7.450 5.928 -3.521 1.00 98.50 85 TRP A C 1
ATOM 691 O O . TRP A 1 85 ? 8.377 5.509 -2.825 1.00 98.50 85 TRP A O 1
ATOM 701 N N . ARG A 1 86 ? 7.400 7.193 -3.944 1.00 97.94 86 ARG A N 1
ATOM 702 C CA . ARG A 1 86 ? 8.313 8.225 -3.444 1.00 97.94 86 ARG A CA 1
ATOM 703 C C . ARG A 1 86 ? 7.675 8.928 -2.259 1.00 97.94 86 ARG A C 1
ATOM 705 O O . ARG A 1 86 ? 6.567 9.447 -2.368 1.00 97.94 86 ARG A O 1
ATOM 712 N N . MET A 1 87 ? 8.383 8.945 -1.136 1.00 95.12 87 MET A N 1
ATOM 713 C CA . MET A 1 87 ? 7.979 9.742 0.015 1.00 95.12 87 MET A CA 1
ATOM 714 C C . MET A 1 87 ? 8.281 11.208 -0.278 1.00 95.12 87 MET A C 1
ATOM 716 O O . MET A 1 87 ? 9.384 11.548 -0.700 1.00 95.12 87 MET A O 1
ATOM 720 N N . VAL A 1 88 ? 7.294 12.065 -0.057 1.00 95.25 88 VAL A N 1
ATOM 721 C CA . VAL A 1 88 ? 7.408 13.514 -0.232 1.00 95.25 88 VAL A CA 1
ATOM 722 C C . VAL A 1 88 ? 6.996 14.207 1.056 1.00 95.25 88 VAL A C 1
ATOM 724 O O . VAL A 1 88 ? 6.287 13.624 1.881 1.00 95.25 88 VAL A O 1
ATOM 727 N N . ALA A 1 89 ? 7.442 15.450 1.232 1.00 93.94 89 ALA A N 1
ATOM 728 C CA . ALA A 1 89 ? 6.955 16.281 2.322 1.00 93.94 89 ALA A CA 1
ATOM 729 C C . ALA A 1 89 ? 5.419 16.412 2.234 1.00 93.94 89 ALA A C 1
ATOM 731 O O . ALA A 1 89 ? 4.882 16.524 1.126 1.00 93.94 89 ALA A O 1
ATOM 732 N N . PRO A 1 90 ? 4.700 16.373 3.369 1.00 89.12 90 PRO A N 1
ATOM 733 C CA . PRO A 1 90 ? 3.257 16.551 3.364 1.00 89.12 90 PRO A CA 1
ATOM 734 C C . PRO A 1 90 ? 2.900 17.946 2.841 1.00 89.12 90 PRO A C 1
ATOM 736 O O . PRO A 1 90 ? 3.555 18.932 3.164 1.00 89.12 90 PRO A O 1
ATOM 739 N N . PHE A 1 91 ? 1.832 18.030 2.048 1.00 86.62 91 PHE A N 1
ATOM 740 C CA . PHE A 1 91 ? 1.340 19.306 1.515 1.00 86.62 91 PHE A CA 1
ATOM 741 C C . PHE A 1 91 ? 0.658 20.184 2.571 1.00 86.62 91 PHE A C 1
ATOM 743 O O . PHE A 1 91 ? 0.470 21.376 2.347 1.00 86.62 91 PHE A O 1
ATOM 750 N N . TRP A 1 92 ? 0.232 19.589 3.685 1.00 77.25 92 TRP A N 1
A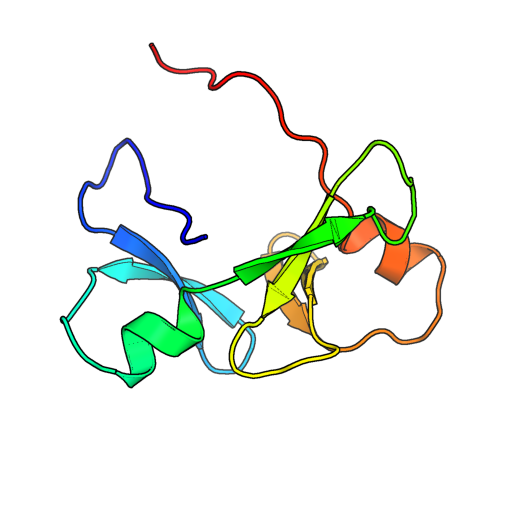TOM 751 C CA . TRP A 1 92 ? -0.467 20.280 4.763 1.00 77.25 92 TRP A CA 1
ATOM 752 C C . TRP A 1 92 ? 0.501 20.484 5.934 1.00 77.25 92 TRP A C 1
ATOM 754 O O . TRP A 1 92 ? 1.147 19.502 6.318 1.00 77.25 92 TRP A O 1
ATOM 764 N N . PRO A 1 93 ? 0.602 21.709 6.482 1.00 65.06 93 PRO A N 1
ATOM 765 C CA . PRO A 1 93 ? 1.433 21.989 7.648 1.00 65.06 93 PRO A CA 1
ATOM 766 C C . PRO A 1 93 ? 0.959 21.288 8.940 1.00 65.06 93 PRO A C 1
ATOM 768 O O . PRO A 1 93 ? -0.215 20.842 9.055 1.00 65.06 93 PRO A O 1
#

Radius of gyration: 13.13 Å; chains: 1; bounding box: 28×33×33 Å

Foldseek 3Di:
DFAADPVDGQWTFFADPQFTDTGHDPVDPNRVQRRAWDWDQQLLHNQWTFTARNNDGQWTWFDDPNGTGTGHDPPDSVRSVRRTDHDDDDPPD

pLDDT: mean 97.12, std 4.37, range [65.06, 98.81]

Organism: NCBI:txid1975076

Secondary structure (DSSP, 8-state):
---B-TTSTTEEEEEETTEEEEEE----HHHHHHT-EEEEE-SS-TTSEEEEESSSTTEEEEEETTEEEEEE--S-HHHHHHT-B-----S--

InterPro domains:
  IPR007934 Alpha-L-arabinofuranosidase B, arabinose-binding domain [PF05270] (1-86)
  IPR036195 Alpha-L-arabinofuranosidase B, arabinose-binding 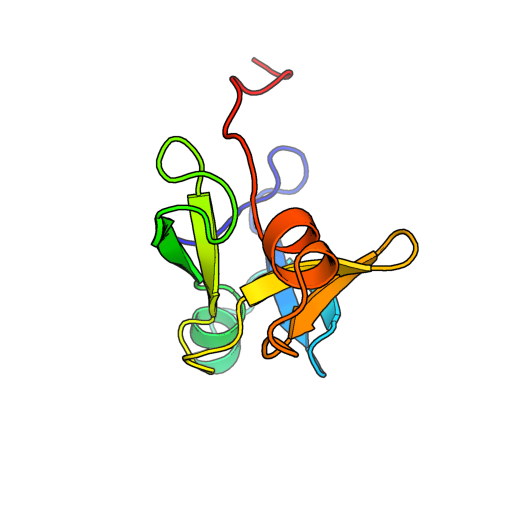domain superfamily [SSF110221] (1-43)
  IPR036195 Alpha-L-arabinofuranosidase B, arabinose-binding domain superfamily [SSF110221] (39-92)

Sequence (93 aa):
ISLEARNYPGYFLRHQDYRVKLHRNDGSQLFRQDATFCVKAGLADPNAV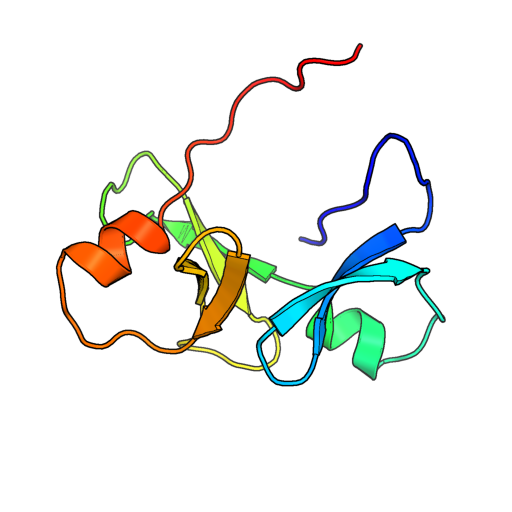SLESKNYPGRYLRHRDGHLWVEAGDGSDLYRKDATWRMVAPFWP